Protein AF-A0A377UZ80-F1 (afdb_monomer_lite)

Foldseek 3Di:
DAAEAEFQQDFLRPDPDPPGDGDHNDPVRRVVVVVVCVVVPHPYYHYDDDDPDPPDDD

Radius of gyration: 13.55 Å; chains: 1; bounding box: 41×25×29 Å

Structure (mmCIF, N/CA/C/O backbone):
data_AF-A0A377UZ80-F1
#
_entry.id   AF-A0A377UZ80-F1
#
loop_
_atom_site.group_PDB
_atom_site.id
_atom_site.type_symbol
_atom_site.label_atom_id
_atom_site.label_alt_id
_atom_site.label_comp_id
_atom_site.label_asym_id
_atom_site.label_entity_id
_atom_site.label_seq_id
_atom_site.pdbx_PDB_ins_code
_atom_site.Cartn_x
_atom_site.Cartn_y
_atom_site.Cartn_z
_atom_site.occupancy
_atom_site.B_iso_or_equiv
_atom_site.auth_seq_id
_atom_site.auth_comp_id
_atom_site.auth_asym_id
_atom_site.auth_atom_id
_atom_site.pdbx_PDB_model_num
ATOM 1 N N . MET A 1 1 ? -10.361 -6.481 18.888 1.00 88.44 1 MET A N 1
ATOM 2 C CA . MET A 1 1 ? -9.074 -6.557 18.158 1.00 88.44 1 MET A CA 1
ATOM 3 C C . MET A 1 1 ? -9.231 -5.743 16.886 1.00 88.44 1 MET A C 1
ATOM 5 O O . MET A 1 1 ? -10.304 -5.844 16.312 1.00 88.44 1 MET A O 1
ATOM 9 N N . LYS A 1 2 ? -8.237 -4.932 16.495 1.00 96.50 2 LYS A N 1
ATOM 10 C CA . LYS A 1 2 ? -8.256 -4.207 15.214 1.00 96.50 2 LYS A CA 1
ATOM 11 C C . LYS A 1 2 ? -7.400 -4.937 14.183 1.00 96.50 2 LYS A C 1
ATOM 13 O O . LYS A 1 2 ? -6.301 -5.366 14.530 1.00 96.50 2 LYS A O 1
ATOM 18 N N . ILE A 1 3 ? -7.882 -5.048 12.953 1.00 98.25 3 ILE A N 1
ATOM 19 C CA . ILE A 1 3 ? -7.217 -5.696 11.822 1.00 98.25 3 ILE A CA 1
ATOM 20 C C . ILE A 1 3 ? -7.020 -4.671 10.711 1.00 98.25 3 ILE A C 1
ATOM 22 O O . ILE A 1 3 ? -7.948 -3.965 10.336 1.00 98.25 3 ILE A O 1
ATOM 26 N N . GLY A 1 4 ? -5.809 -4.595 10.166 1.00 98.31 4 GLY A N 1
ATOM 27 C CA . GLY A 1 4 ? -5.497 -3.680 9.074 1.00 98.31 4 GLY A CA 1
ATOM 28 C C . GLY A 1 4 ? -4.720 -4.346 7.953 1.00 98.31 4 GLY A C 1
ATOM 29 O O . GLY A 1 4 ? -4.114 -5.402 8.133 1.00 98.31 4 GLY A O 1
ATOM 30 N N . VAL A 1 5 ? -4.754 -3.715 6.781 1.00 98.25 5 VAL A N 1
ATOM 31 C CA . VAL A 1 5 ? -4.016 -4.155 5.596 1.00 98.25 5 VAL A CA 1
ATOM 32 C C . VAL A 1 5 ? -2.761 -3.307 5.445 1.00 98.25 5 VAL A C 1
ATOM 34 O O . VAL A 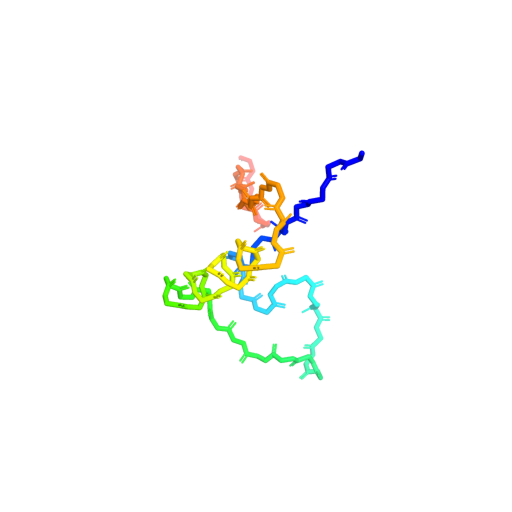1 5 ? -2.815 -2.077 5.444 1.00 98.25 5 VAL A O 1
ATOM 37 N N . PHE A 1 6 ? -1.609 -3.957 5.316 1.00 97.75 6 PHE A N 1
ATOM 38 C CA . PHE A 1 6 ? -0.397 -3.280 4.873 1.00 97.75 6 PHE A CA 1
ATOM 39 C C . PHE A 1 6 ? -0.472 -3.204 3.347 1.00 97.75 6 PHE A C 1
ATOM 41 O O . PHE A 1 6 ? -0.668 -4.241 2.724 1.00 97.75 6 PHE A O 1
ATOM 48 N N . VAL A 1 7 ? -0.410 -2.020 2.732 1.00 97.38 7 VAL A N 1
ATOM 49 C CA . VAL A 1 7 ? -0.556 -1.889 1.271 1.00 97.38 7 VAL A CA 1
ATOM 50 C C . VAL A 1 7 ? 0.794 -2.043 0.554 1.00 97.38 7 VAL A C 1
ATOM 52 O O . VAL A 1 7 ? 1.818 -1.573 1.064 1.00 97.38 7 VAL A O 1
ATOM 55 N N . PRO A 1 8 ? 0.839 -2.697 -0.623 1.00 96.12 8 PRO A N 1
ATOM 56 C CA . PRO A 1 8 ? 2.084 -2.970 -1.331 1.00 96.12 8 PRO A CA 1
ATOM 57 C C . PRO A 1 8 ? 2.544 -1.737 -2.123 1.00 96.12 8 PRO A C 1
ATOM 59 O O . PRO A 1 8 ? 2.366 -1.640 -3.335 1.00 96.12 8 PRO A O 1
ATOM 62 N N . ILE A 1 9 ? 3.149 -0.781 -1.419 1.00 93.50 9 ILE A N 1
ATOM 63 C CA . ILE A 1 9 ? 3.697 0.454 -2.004 1.00 93.50 9 ILE A CA 1
ATOM 64 C C . ILE A 1 9 ? 5.074 0.253 -2.667 1.00 93.50 9 ILE A C 1
ATOM 66 O O . ILE A 1 9 ? 5.514 1.087 -3.452 1.00 93.50 9 ILE A O 1
ATOM 70 N N . GLY A 1 10 ? 5.752 -0.861 -2.373 1.00 90.81 10 GLY A N 1
ATOM 71 C CA . GLY A 1 10 ? 6.917 -1.340 -3.121 1.00 90.81 10 GLY A CA 1
ATOM 72 C C . GLY A 1 10 ? 6.508 -2.351 -4.192 1.00 90.81 10 GLY A C 1
ATOM 73 O O . GLY A 1 10 ? 5.517 -3.069 -4.025 1.00 90.81 10 GLY A O 1
ATOM 74 N N . ASN A 1 11 ? 7.274 -2.429 -5.284 1.00 90.69 11 ASN A N 1
ATOM 75 C CA . ASN A 1 11 ? 7.069 -3.455 -6.307 1.00 90.69 11 ASN A CA 1
ATOM 76 C C . ASN A 1 11 ? 7.127 -4.857 -5.680 1.00 90.69 11 ASN A C 1
ATOM 78 O O . ASN A 1 11 ? 7.956 -5.119 -4.811 1.00 90.69 11 ASN A O 1
ATOM 82 N N . ASN A 1 12 ? 6.232 -5.742 -6.122 1.00 93.88 12 ASN A N 1
ATOM 83 C CA . ASN A 1 12 ? 6.113 -7.132 -5.658 1.00 93.88 12 ASN A CA 1
ATOM 84 C C . ASN A 1 12 ? 5.786 -7.308 -4.155 1.00 93.88 12 ASN A C 1
ATOM 86 O O . ASN A 1 12 ? 5.862 -8.416 -3.618 1.00 93.88 12 ASN A O 1
ATOM 90 N N . GLY A 1 13 ? 5.390 -6.233 -3.461 1.00 93.44 13 GLY A N 1
ATOM 91 C CA . GLY A 1 13 ? 4.952 -6.290 -2.066 1.00 93.44 13 GLY A CA 1
ATOM 92 C C . GLY A 1 13 ? 6.064 -6.734 -1.117 1.00 93.44 13 GLY A C 1
ATOM 93 O O . GLY A 1 13 ? 7.082 -6.059 -0.993 1.00 93.44 13 GLY A O 1
ATOM 94 N N . TRP A 1 14 ? 5.850 -7.851 -0.416 1.00 93.62 14 TRP A N 1
ATOM 95 C CA . TRP A 1 14 ? 6.771 -8.376 0.608 1.00 93.62 14 TRP A CA 1
ATOM 96 C C . TRP A 1 14 ? 7.499 -9.656 0.180 1.00 93.62 14 TRP A C 1
ATOM 98 O O . TRP A 1 14 ? 8.192 -10.261 0.995 1.00 93.62 14 TRP A O 1
ATOM 108 N N . LEU A 1 15 ? 7.345 -10.091 -1.075 1.00 94.56 15 LEU A N 1
ATOM 109 C CA . LEU A 1 15 ? 7.982 -11.304 -1.586 1.00 94.56 15 LEU A CA 1
ATOM 110 C C . LEU A 1 15 ? 9.161 -10.953 -2.497 1.00 94.56 15 LEU A C 1
ATOM 112 O O . LEU A 1 15 ? 8.989 -10.437 -3.599 1.00 94.56 15 LEU A O 1
ATOM 116 N N . ILE A 1 16 ? 10.369 -11.304 -2.055 1.00 93.50 16 ILE A N 1
ATOM 117 C CA . ILE A 1 16 ? 11.593 -11.194 -2.857 1.00 93.50 16 ILE A CA 1
ATOM 118 C C . ILE A 1 16 ? 11.828 -12.545 -3.540 1.00 93.50 16 ILE A C 1
ATOM 120 O O . ILE A 1 16 ? 12.609 -13.371 -3.077 1.00 93.50 16 ILE A O 1
ATOM 124 N N . SER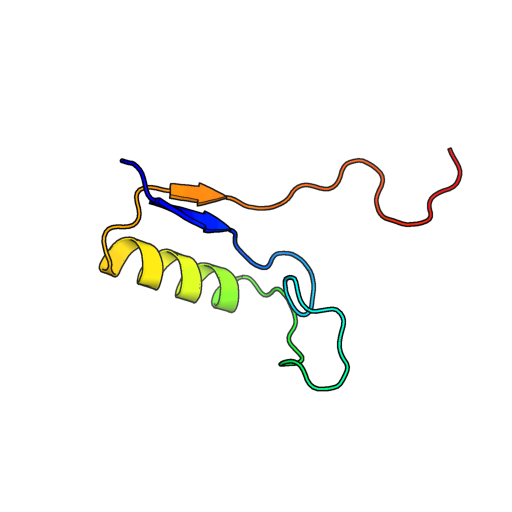 A 1 17 ? 11.074 -12.808 -4.608 1.00 94.25 17 SER A N 1
ATOM 125 C CA . SER A 1 17 ? 11.149 -14.060 -5.367 1.00 94.25 17 SER A CA 1
ATOM 126 C C . SER A 1 17 ? 10.747 -13.843 -6.821 1.00 94.25 17 SER A C 1
ATOM 128 O O . SER A 1 17 ? 9.776 -13.142 -7.108 1.00 94.25 17 SER A O 1
ATOM 130 N N . THR A 1 18 ? 11.460 -14.488 -7.744 1.00 96.00 18 THR A N 1
ATOM 131 C CA . THR A 1 18 ? 11.107 -14.514 -9.172 1.00 96.00 18 THR A CA 1
ATOM 132 C C . THR A 1 18 ? 9.852 -15.343 -9.452 1.00 96.00 18 THR A C 1
ATOM 134 O O . THR A 1 18 ? 9.203 -15.133 -10.469 1.00 96.00 18 THR A O 1
ATOM 137 N N . HIS A 1 19 ? 9.474 -16.244 -8.539 1.00 97.38 19 HIS A N 1
ATOM 138 C CA . HIS A 1 19 ? 8.248 -17.045 -8.627 1.00 97.38 19 HIS A CA 1
ATOM 139 C C . HIS A 1 19 ? 7.026 -16.357 -7.992 1.00 97.38 19 HIS A C 1
ATOM 141 O O . HIS A 1 19 ? 5.930 -16.912 -8.013 1.00 97.38 19 HIS A O 1
ATOM 147 N N . ALA A 1 20 ? 7.197 -15.176 -7.389 1.00 97.69 20 ALA A N 1
ATOM 148 C CA . ALA A 1 20 ? 6.087 -14.396 -6.850 1.00 97.69 20 ALA A CA 1
ATOM 149 C C . ALA A 1 20 ? 5.378 -13.596 -7.960 1.00 97.69 20 ALA A C 1
ATOM 151 O O . ALA A 1 20 ? 5.963 -13.370 -9.024 1.00 97.69 20 ALA A O 1
ATOM 152 N N . PRO A 1 21 ? 4.145 -13.112 -7.723 1.00 97.38 21 PRO A N 1
ATOM 153 C CA . PRO A 1 21 ? 3.508 -12.151 -8.615 1.00 97.38 21 PRO A CA 1
ATOM 154 C C . PRO A 1 21 ? 4.407 -10.933 -8.862 1.00 97.38 21 PRO A C 1
ATOM 156 O O . PRO A 1 21 ? 4.898 -10.316 -7.916 1.00 97.38 21 PRO A O 1
ATOM 159 N N . GLN A 1 22 ? 4.606 -10.588 -10.134 1.00 97.06 22 GLN A N 1
ATOM 160 C CA . GLN A 1 22 ? 5.398 -9.429 -10.546 1.00 97.06 22 GLN A CA 1
ATOM 161 C C . GLN A 1 22 ? 4.450 -8.274 -10.875 1.00 97.06 22 GLN A C 1
ATOM 163 O O . GLN A 1 22 ? 3.673 -8.362 -11.825 1.00 97.06 22 GLN A O 1
ATOM 168 N N . TYR A 1 23 ? 4.472 -7.208 -10.076 1.00 96.44 23 TYR A N 1
ATOM 169 C CA . TYR A 1 23 ? 3.566 -6.071 -10.246 1.00 96.44 23 TYR A CA 1
ATOM 170 C C . TYR A 1 23 ? 4.176 -4.759 -9.746 1.00 96.44 23 TYR A C 1
ATOM 172 O O . TYR A 1 23 ? 4.996 -4.727 -8.825 1.00 96.44 23 TYR A O 1
ATOM 180 N N . MET A 1 24 ? 3.720 -3.655 -10.340 1.00 96.81 24 MET A N 1
ATOM 181 C CA . MET A 1 24 ? 4.104 -2.300 -9.946 1.00 96.81 24 MET A CA 1
ATOM 182 C C . MET A 1 24 ? 3.091 -1.696 -8.963 1.00 96.81 24 MET A C 1
ATOM 184 O O . MET A 1 24 ? 1.893 -1.972 -9.072 1.00 96.81 24 MET A O 1
ATOM 188 N N . PRO A 1 25 ? 3.537 -0.838 -8.030 1.00 95.38 25 PRO A N 1
ATOM 189 C CA . PRO A 1 25 ? 2.667 -0.210 -7.042 1.00 95.38 25 PRO A CA 1
ATOM 190 C C . PRO A 1 25 ? 1.906 0.971 -7.666 1.00 95.38 25 PRO A C 1
ATOM 192 O O . PRO A 1 25 ? 2.282 2.130 -7.510 1.00 95.38 25 PRO A O 1
ATOM 195 N N . THR A 1 26 ? 0.838 0.693 -8.414 1.00 96.94 26 THR A N 1
ATOM 196 C CA . THR A 1 26 ? 0.005 1.743 -9.024 1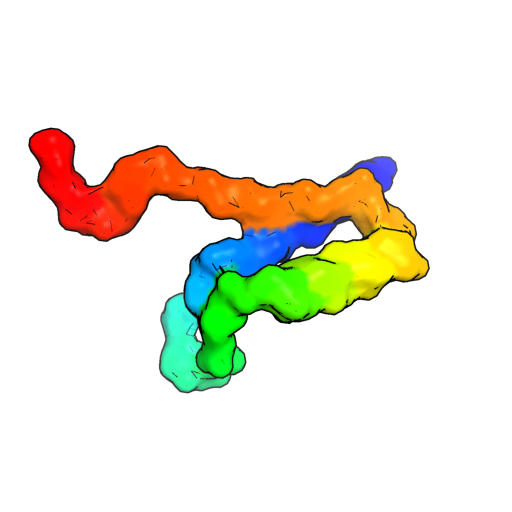.00 96.94 26 THR A CA 1
ATOM 197 C C . THR A 1 26 ? -1.053 2.261 -8.051 1.00 96.94 26 THR A C 1
ATOM 199 O O . THR A 1 26 ? -1.440 1.578 -7.097 1.00 96.94 26 THR A O 1
ATOM 202 N N . PHE A 1 27 ? -1.555 3.475 -8.296 1.00 97.06 27 PHE A N 1
ATOM 203 C CA . PHE A 1 27 ? -2.676 4.020 -7.528 1.00 97.06 27 PHE A CA 1
ATOM 204 C C . PHE A 1 27 ? -3.914 3.120 -7.624 1.00 97.06 27 PHE A C 1
ATOM 206 O O . PHE A 1 27 ? -4.474 2.761 -6.593 1.00 97.06 27 PHE A O 1
ATOM 213 N N . GLU A 1 28 ? -4.293 2.690 -8.831 1.00 98.50 28 GLU A N 1
ATOM 214 C CA . GLU A 1 28 ? -5.481 1.848 -9.036 1.00 98.50 28 GLU A CA 1
ATOM 215 C C . GLU A 1 28 ? -5.386 0.503 -8.304 1.00 98.50 28 GLU A C 1
ATOM 217 O O . GLU A 1 28 ? -6.368 0.056 -7.713 1.00 98.50 28 GLU A O 1
ATOM 222 N N . LEU A 1 29 ? -4.197 -0.112 -8.256 1.00 98.00 29 LEU A N 1
ATOM 223 C CA . LEU A 1 29 ? -3.976 -1.327 -7.468 1.00 98.00 29 LEU A CA 1
ATOM 224 C C . LEU A 1 29 ? -4.208 -1.068 -5.974 1.00 98.00 29 LEU A C 1
ATOM 226 O O . LEU A 1 29 ? -4.963 -1.791 -5.327 1.00 98.00 29 LEU A O 1
ATOM 230 N N . ASN A 1 30 ? -3.584 -0.024 -5.425 1.00 98.19 30 ASN A N 1
ATOM 231 C CA . ASN A 1 30 ? -3.724 0.309 -4.007 1.00 98.19 30 ASN A CA 1
ATOM 232 C C . ASN A 1 30 ? -5.165 0.708 -3.654 1.00 98.19 30 ASN A C 1
ATOM 234 O O . ASN A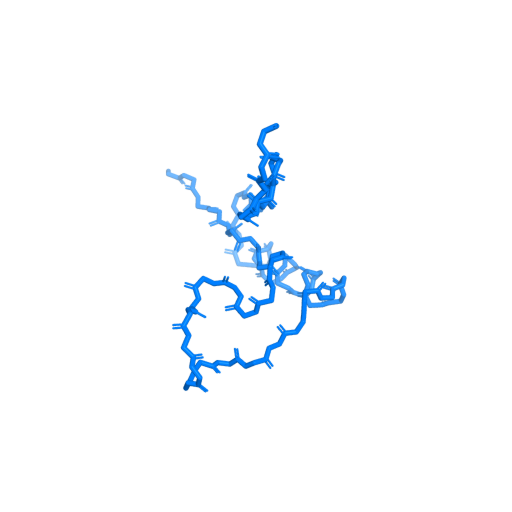 1 30 ? -5.681 0.279 -2.624 1.00 98.19 30 ASN A O 1
ATOM 238 N N . LYS A 1 31 ? -5.848 1.452 -4.530 1.00 98.50 31 LYS A N 1
ATOM 239 C CA . LYS A 1 31 ? -7.267 1.796 -4.395 1.00 98.50 31 LYS A CA 1
ATOM 240 C C . LYS A 1 31 ? -8.138 0.544 -4.342 1.00 98.50 31 LYS A C 1
ATOM 242 O O . LYS A 1 31 ? -8.929 0.407 -3.414 1.00 98.50 31 LYS A O 1
ATOM 247 N N . ALA A 1 32 ? -7.959 -0.391 -5.275 1.00 98.69 32 ALA A N 1
ATOM 248 C CA . ALA A 1 32 ? -8.719 -1.638 -5.299 1.00 98.69 32 ALA A CA 1
ATOM 249 C C . ALA A 1 32 ? -8.485 -2.494 -4.040 1.00 98.69 32 ALA A C 1
ATOM 251 O O . ALA A 1 32 ? -9.424 -3.097 -3.519 1.00 98.69 32 ALA A O 1
ATOM 252 N N . ILE A 1 33 ? -7.250 -2.528 -3.524 1.00 98.56 33 ILE A N 1
ATOM 253 C CA . ILE A 1 33 ? -6.909 -3.227 -2.276 1.00 98.56 33 ILE A CA 1
ATOM 254 C C . ILE A 1 33 ? -7.624 -2.585 -1.085 1.00 98.56 33 ILE A C 1
ATOM 256 O O . ILE A 1 33 ? -8.281 -3.291 -0.322 1.00 98.56 33 ILE A O 1
ATOM 260 N N . VAL A 1 34 ? -7.532 -1.261 -0.934 1.00 98.75 34 VAL A N 1
ATOM 261 C CA . VAL A 1 34 ? -8.133 -0.548 0.203 1.00 98.75 34 VAL A CA 1
ATOM 262 C C . VAL A 1 34 ? -9.659 -0.614 0.157 1.00 98.75 34 VAL A C 1
ATOM 264 O O . VAL A 1 34 ? -10.266 -0.919 1.176 1.00 98.75 34 VAL A O 1
ATOM 267 N N . GLN A 1 35 ? -10.285 -0.442 -1.012 1.00 98.81 35 GLN A N 1
ATOM 268 C CA . GLN A 1 35 ? -11.740 -0.589 -1.165 1.00 98.81 35 GLN A CA 1
ATOM 269 C C . GLN A 1 35 ? -12.218 -2.008 -0.828 1.00 98.81 35 GLN A C 1
ATOM 271 O O . GLN A 1 35 ? -13.282 -2.191 -0.241 1.00 98.81 35 GLN A O 1
ATOM 276 N N . LYS A 1 36 ? -11.427 -3.035 -1.161 1.00 98.81 36 LYS A N 1
ATOM 277 C CA . LYS A 1 36 ? -11.734 -4.421 -0.787 1.00 98.81 36 LYS A CA 1
ATOM 278 C C . LYS A 1 36 ? -11.563 -4.655 0.716 1.00 98.81 36 LYS A C 1
ATOM 280 O O . LYS A 1 36 ? -12.384 -5.344 1.309 1.00 98.81 36 LYS A O 1
ATOM 285 N N . ALA A 1 37 ? -10.526 -4.087 1.329 1.00 98.75 37 ALA A N 1
ATOM 286 C CA . ALA A 1 37 ? -10.319 -4.160 2.773 1.00 98.75 37 ALA A CA 1
ATOM 287 C C . ALA A 1 37 ? -11.463 -3.469 3.538 1.00 98.75 37 ALA A C 1
ATOM 289 O O . ALA A 1 37 ? -12.007 -4.052 4.471 1.00 98.75 37 ALA A O 1
ATOM 290 N N . GLU A 1 38 ? -11.882 -2.282 3.089 1.00 98.69 38 GLU A N 1
ATOM 291 C CA . GLU A 1 38 ? -13.041 -1.555 3.620 1.00 98.69 38 GLU A CA 1
ATOM 292 C C . GLU A 1 38 ? -14.334 -2.374 3.493 1.00 98.69 38 GLU A C 1
ATOM 294 O O . GLU A 1 38 ? -15.063 -2.531 4.472 1.00 98.69 38 GLU A O 1
ATOM 299 N N . HIS A 1 39 ? -14.584 -2.975 2.323 1.00 98.75 39 HIS A N 1
ATOM 300 C CA . HIS A 1 39 ? -15.732 -3.860 2.101 1.00 98.75 39 HIS A CA 1
ATOM 301 C C . HIS A 1 39 ? -15.781 -5.039 3.088 1.00 98.75 39 HIS A C 1
ATOM 303 O O . HIS A 1 39 ? -16.862 -5.422 3.526 1.00 98.75 39 HIS A O 1
ATOM 309 N N . TYR A 1 40 ? -14.623 -5.588 3.467 1.00 98.75 40 TYR A N 1
ATOM 310 C CA . TYR A 1 40 ? -14.505 -6.674 4.447 1.00 98.75 40 TYR A CA 1
ATOM 311 C C . TYR A 1 40 ? -14.275 -6.193 5.890 1.00 98.75 40 TYR A C 1
ATOM 313 O O . TYR A 1 40 ? -13.845 -6.978 6.734 1.00 98.75 40 TYR A O 1
ATOM 321 N N . HIS A 1 41 ? -14.574 -4.926 6.189 1.00 98.31 41 HIS A N 1
ATOM 322 C CA . HIS A 1 41 ? -14.540 -4.349 7.538 1.00 98.31 41 HIS A CA 1
ATOM 323 C C . HIS A 1 41 ? -13.160 -4.354 8.216 1.00 98.31 41 HIS A C 1
ATOM 325 O O . HIS A 1 41 ? -13.068 -4.448 9.440 1.00 98.31 41 HIS A O 1
ATOM 331 N N . PHE A 1 42 ? -12.077 -4.229 7.443 1.00 98.75 42 PHE A N 1
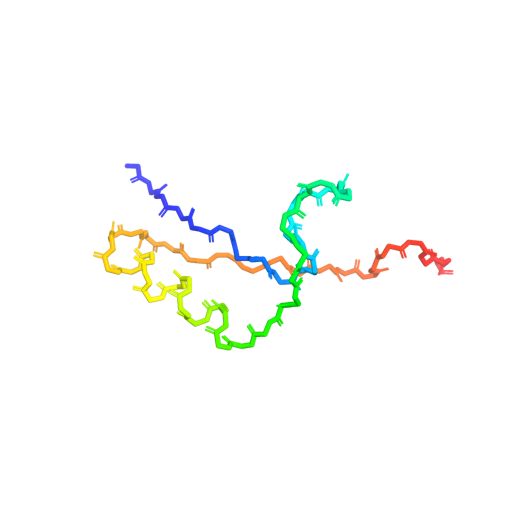ATOM 332 C CA . PHE A 1 42 ? -10.764 -3.922 8.016 1.00 98.75 42 PHE A CA 1
ATOM 333 C C . PHE A 1 42 ? -10.792 -2.522 8.649 1.00 98.75 42 PHE A C 1
ATOM 335 O O . PHE A 1 42 ? -11.370 -1.587 8.100 1.00 98.75 42 PHE A O 1
ATOM 342 N N . ASP A 1 43 ? -10.126 -2.364 9.789 1.00 98.69 43 ASP A N 1
ATOM 343 C CA . ASP A 1 43 ? -10.141 -1.144 10.598 1.00 98.69 43 ASP A CA 1
ATOM 344 C C . ASP A 1 43 ? -9.215 -0.041 10.064 1.00 98.69 43 ASP A C 1
ATOM 346 O O . ASP A 1 43 ? -9.411 1.135 10.374 1.00 98.69 43 ASP A O 1
ATOM 350 N N . PHE A 1 44 ? -8.150 -0.406 9.340 1.00 98.50 44 PHE A N 1
ATOM 351 C CA . PHE A 1 44 ? -7.174 0.552 8.811 1.00 98.50 44 PHE A CA 1
ATOM 352 C C . PHE A 1 44 ? -6.368 0.011 7.622 1.00 98.50 44 PHE A C 1
ATOM 354 O O . PHE A 1 44 ? -6.217 -1.197 7.429 1.00 98.50 44 PHE A O 1
ATOM 361 N N . ALA A 1 45 ? -5.779 0.933 6.858 1.00 98.38 45 ALA A N 1
ATOM 362 C CA . ALA A 1 45 ? -4.764 0.651 5.850 1.00 98.38 45 ALA A CA 1
ATOM 363 C C . ALA A 1 45 ? -3.461 1.376 6.216 1.00 98.38 45 ALA A C 1
ATOM 365 O O . ALA A 1 45 ? -3.471 2.562 6.541 1.00 98.38 45 ALA A O 1
ATOM 366 N N . LEU A 1 46 ? -2.336 0.665 6.168 1.00 97.69 46 LEU A N 1
ATOM 367 C CA . LEU A 1 46 ? -1.006 1.206 6.437 1.00 97.69 46 LEU A CA 1
ATOM 368 C C . LEU A 1 46 ? -0.207 1.235 5.138 1.00 97.69 46 LEU A C 1
ATOM 370 O O . LEU A 1 46 ? -0.152 0.228 4.442 1.00 97.69 46 LEU A O 1
ATOM 374 N N . SER A 1 47 ? 0.454 2.350 4.830 1.00 95.25 47 SER A N 1
ATOM 375 C CA . SER A 1 47 ? 1.427 2.435 3.736 1.00 95.25 47 SER A CA 1
ATOM 376 C C . SER A 1 47 ? 2.837 2.552 4.302 1.00 95.25 47 SER A C 1
ATOM 378 O O . SER A 1 47 ? 3.086 3.344 5.212 1.00 95.25 47 SER A O 1
ATOM 380 N N . MET A 1 48 ? 3.764 1.743 3.788 1.00 89.88 48 MET A N 1
ATOM 381 C CA . MET A 1 48 ? 5.157 1.781 4.224 1.00 89.88 48 MET A CA 1
ATOM 382 C C . MET A 1 48 ? 5.812 3.060 3.708 1.00 89.88 48 MET A C 1
ATOM 384 O O . MET A 1 48 ? 5.968 3.242 2.505 1.00 89.88 48 MET A O 1
ATOM 388 N N . ILE A 1 49 ? 6.306 3.896 4.611 1.00 84.19 49 ILE A N 1
ATOM 389 C CA . ILE A 1 49 ? 7.278 4.926 4.259 1.00 84.19 49 ILE A CA 1
ATOM 390 C C . ILE A 1 49 ? 8.684 4.410 4.549 1.00 84.19 49 ILE A C 1
ATOM 392 O O . ILE A 1 49 ? 8.946 3.832 5.603 1.00 84.19 49 ILE A O 1
ATOM 396 N N . LYS A 1 50 ? 9.608 4.624 3.610 1.00 76.50 50 LYS A N 1
ATOM 397 C CA . LYS A 1 50 ? 11.026 4.346 3.821 1.00 76.50 50 LYS A CA 1
ATOM 398 C C . LYS A 1 50 ? 11.814 5.643 3.821 1.00 76.50 50 LYS A C 1
ATOM 400 O O . LYS A 1 50 ? 12.094 6.216 2.772 1.00 76.50 50 LYS A O 1
ATOM 405 N N . LEU A 1 51 ? 12.208 6.078 5.009 1.00 77.31 51 LEU A N 1
ATOM 406 C CA . LEU A 1 51 ? 13.148 7.177 5.164 1.00 77.31 51 LEU A CA 1
ATOM 407 C C . LEU A 1 51 ? 14.559 6.666 4.813 1.00 77.31 51 LEU A C 1
ATOM 409 O O . LEU A 1 51 ? 15.047 5.752 5.469 1.00 77.31 51 LEU A O 1
ATOM 413 N N . ARG A 1 52 ? 15.194 7.252 3.783 1.00 76.44 52 ARG A N 1
ATOM 414 C CA . ARG A 1 52 ? 16.562 6.955 3.274 1.00 76.44 52 ARG A CA 1
ATOM 415 C C . ARG A 1 52 ? 16.765 5.700 2.400 1.00 76.44 52 ARG A C 1
ATOM 417 O O . ARG A 1 52 ? 17.898 5.384 2.055 1.00 76.44 52 ARG A O 1
ATOM 424 N N . GLY A 1 53 ? 15.700 5.041 1.941 1.00 71.75 53 GLY A N 1
ATOM 425 C CA . GLY A 1 53 ? 15.799 3.993 0.907 1.00 71.75 53 GLY A CA 1
ATOM 426 C C . GLY A 1 53 ? 16.560 2.718 1.321 1.00 71.75 53 GLY A C 1
ATOM 427 O O . GLY A 1 53 ? 16.745 2.438 2.503 1.00 71.75 53 GLY A O 1
ATOM 428 N N . PHE A 1 54 ? 16.941 1.896 0.336 1.00 70.44 54 PHE A N 1
ATOM 429 C CA . PHE A 1 54 ? 17.818 0.729 0.504 1.00 70.44 54 PHE A CA 1
ATOM 430 C C . PHE A 1 54 ? 19.142 0.996 -0.227 1.00 70.44 54 PHE A C 1
ATOM 432 O O . PHE A 1 54 ? 19.118 1.416 -1.380 1.00 70.44 54 PHE A O 1
ATOM 439 N N . GLY A 1 55 ? 20.285 0.739 0.415 1.00 71.50 55 GLY A N 1
ATOM 440 C CA . GLY A 1 55 ? 21.602 0.822 -0.237 1.00 71.50 55 GLY A CA 1
ATOM 441 C C . GLY A 1 55 ? 22.211 2.226 -0.378 1.00 71.50 55 GLY A C 1
ATOM 442 O O . GLY A 1 55 ? 23.194 2.379 -1.099 1.00 71.50 55 GLY A O 1
ATOM 443 N N . GLY A 1 56 ? 21.669 3.248 0.294 1.00 65.12 56 GLY A N 1
ATOM 444 C CA . GLY A 1 56 ? 22.264 4.590 0.309 1.00 65.12 56 GLY A CA 1
ATOM 445 C C . GLY A 1 56 ? 23.521 4.669 1.185 1.00 65.12 56 GLY A C 1
ATOM 446 O O . GLY A 1 56 ? 23.533 4.133 2.293 1.00 65.12 56 GLY A O 1
ATOM 447 N N . LYS A 1 57 ? 24.571 5.354 0.707 1.00 64.81 57 LYS A N 1
ATOM 448 C CA . LYS A 1 57 ? 25.649 5.857 1.578 1.00 64.81 57 LYS A CA 1
ATOM 449 C C . LYS A 1 57 ? 25.110 7.064 2.354 1.00 64.81 57 LYS A C 1
ATOM 451 O O . LYS A 1 57 ? 24.397 7.875 1.765 1.00 64.81 57 LYS A O 1
ATOM 456 N N . ASN A 1 58 ? 25.409 7.113 3.655 1.00 59.88 58 ASN A N 1
ATOM 457 C CA . ASN A 1 58 ? 2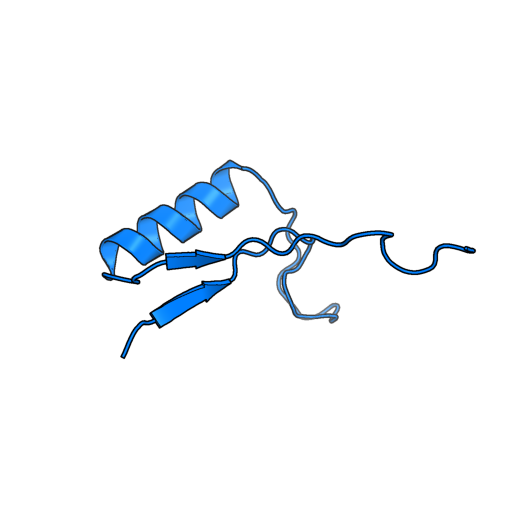5.028 8.210 4.553 1.00 59.88 58 ASN A CA 1
ATOM 458 C C . ASN A 1 58 ? 25.563 9.556 4.068 1.00 59.88 58 ASN A C 1
ATOM 460 O O . ASN A 1 58 ? 26.731 9.574 3.616 1.00 59.88 58 ASN A O 1
#

Organism: Klebsiella pneumoniae (NCBI:txid573)

Secondary structure (DSSP, 8-state):
---EEEE--STTTT---TTS------HHHHHHHHHHHHHTT-SEEEE---TT-SS---

pLDDT: mean 92.28, std 10.05, range [59.88, 98.81]

Sequence (58 aa):
MKIGVFVPIGNNGWLISTHAPQYMPTFELNKAIVQKAEHYHFDFALSMIKLRGFGGKN

InterPro domains:
  IPR036661 Luciferase-like domain superfamily [SSF51679] (1-52)